Protein AF-0000000087412267 (afdb_homodimer)

InterPro domains:
  IPR019686 Protein of unknown function DUF2536 [PF10750] (1-68)

Organism: NCBI:txid267746

Radius of gyration: 17.38 Å; Cα contacts (8 Å, |Δi|>4): 253; chains: 2; bounding box: 37×57×40 Å

Sequence (138 aa):
MGFKLERIHDKVEFFEAHDLKTLEKKIDEQIENNKVLMLEVHSVTHHVAFQPDSGRPLYTAVVHFKAKPMGFKLERIHDKVEFFEAHDLKTLEKKIDEQIENNKVLMLEVHSVTHHVAFQPDSGRPLYTAVVHFKAKP

Foldseek 3Di:
DPPPPVPWDKDKDKDKDLDDVVRVVVVVVVQVVCVVVQKHWPDKDKDWDADPPPRGIMIMMMTIITHDD/DPPVVVCFDKDKDKDKDQDPVVRVVVVVVVQVVCVVVQKHWPDKDKDWDADPPPRGIMIMMMTIITHDD

Nearest PDB structures (foldseek):
  3onr-assembly1_B  TM=5.970E-01  e=3.424E-01  Mycobacterium tuberculosis
  3a27-assembly1_A  TM=6.367E-01  e=8.947E-01  Methanocaldococcus jannaschii
  6sgb-assembly1_FT  TM=6.727E-01  e=1.071E+00  Trypanosoma brucei brucei
  7pd3-assembly1_f  TM=5.437E-01  e=5.535E-01  Homo sapiens
  6g57-assembly1_B  TM=6.183E-01  e=3.559E+00  Homo sapiens

Solvent-accessible surface area (backbone atoms only — not comparable to full-atom values): 8012 Å² total; per-residue (Å²): 132,84,80,75,77,74,77,77,47,76,47,76,49,78,50,68,28,73,44,62,67,59,37,35,49,55,51,52,54,47,50,57,61,34,42,79,73,47,32,38,78,69,46,69,51,69,48,67,46,62,39,87,89,78,57,46,58,40,37,37,37,44,37,37,30,28,46,61,130,133,81,80,70,73,75,67,78,43,74,44,68,46,67,50,70,29,75,45,69,68,60,38,50,50,57,52,49,53,47,52,57,59,34,43,78,73,46,34,37,86,70,47,76,47,72,46,74,36,63,40,82,90,77,61,46,57,39,38,35,36,43,37,38,30,26,42,59,130

pLDDT: mean 89.09, std 16.62, range [26.59, 98.75]

Structure (mmCIF, N/CA/C/O backbone):
data_AF-0000000087412267-model_v1
#
loop_
_entity.id
_entity.type
_entity.pdbx_description
1 polymer 'DUF2536 domain-containing protein'
#
loop_
_atom_site.group_PDB
_atom_site.id
_atom_site.type_symbol
_atom_site.label_atom_id
_atom_site.label_alt_id
_atom_site.label_comp_id
_atom_site.label_asym_id
_atom_site.label_entity_id
_atom_site.label_seq_id
_atom_site.pdbx_PDB_ins_code
_atom_site.Cartn_x
_atom_site.Cartn_y
_atom_site.Cartn_z
_atom_site.occupancy
_atom_site.B_iso_or_equiv
_atom_site.auth_seq_id
_atom_site.auth_comp_id
_atom_site.auth_asym_id
_atom_site.auth_atom_id
_atom_site.pdbx_PDB_model_num
ATOM 1 N N . MET A 1 1 ? -24.859 33.625 5.184 1 35.88 1 MET A N 1
ATOM 2 C CA . MET A 1 1 ? -24.641 32.25 4.848 1 35.88 1 MET A CA 1
ATOM 3 C C . MET A 1 1 ? -23.188 31.984 4.449 1 35.88 1 MET A C 1
ATOM 5 O O . MET A 1 1 ? -22.641 32.719 3.609 1 35.88 1 MET A O 1
ATOM 9 N N . GLY A 1 2 ? -22.172 31.719 5.449 1 40.41 2 GLY A N 1
ATOM 10 C CA . GLY A 1 2 ? -20.75 31.516 5.246 1 40.41 2 GLY A CA 1
ATOM 11 C C . GLY A 1 2 ? -20.438 30.422 4.246 1 40.41 2 GLY A C 1
ATOM 12 O O . GLY A 1 2 ? -21 29.328 4.32 1 40.41 2 GLY A O 1
ATOM 13 N N . PHE A 1 3 ? -20.328 30.688 2.959 1 44.66 3 PHE A N 1
ATOM 14 C CA . PHE A 1 3 ? -19.906 29.797 1.888 1 44.66 3 PHE A CA 1
ATOM 15 C C . PHE A 1 3 ? -18.734 28.922 2.338 1 44.66 3 PHE A C 1
ATOM 17 O O . PHE A 1 3 ? -17.641 29.438 2.607 1 44.66 3 PHE A O 1
ATOM 24 N N . LYS A 1 4 ? -18.797 28.172 3.412 1 45.69 4 LYS A N 1
ATOM 25 C CA . LYS A 1 4 ? -17.719 27.281 3.818 1 45.69 4 LYS A CA 1
ATOM 26 C C . LYS A 1 4 ? -17.141 26.516 2.621 1 45.69 4 LYS A C 1
ATOM 28 O O . LYS A 1 4 ? -17.875 25.797 1.935 1 45.69 4 LYS A O 1
ATOM 33 N N . LEU A 1 5 ? -16.266 27 1.748 1 47.97 5 LEU A N 1
ATOM 34 C CA . LEU A 1 5 ? -15.352 26.438 0.753 1 47.97 5 LEU A CA 1
ATOM 35 C C . LEU A 1 5 ? -14.812 25.094 1.208 1 47.97 5 LEU A C 1
ATOM 37 O O . LEU A 1 5 ? -13.945 25.016 2.076 1 47.97 5 LEU A O 1
ATOM 41 N N . GLU A 1 6 ? -15.516 24.109 1.595 1 50.34 6 GLU A N 1
ATOM 42 C CA . GLU A 1 6 ? -14.938 22.859 2.062 1 50.34 6 GLU A CA 1
ATOM 43 C C . GLU A 1 6 ? -13.914 22.312 1.068 1 50.34 6 GLU A C 1
ATOM 45 O O . GLU A 1 6 ? -14.234 22.109 -0.105 1 50.34 6 GLU A O 1
ATOM 50 N N . ARG A 1 7 ? -12.672 22.625 0.962 1 56.03 7 ARG A N 1
ATOM 51 C CA . ARG A 1 7 ? -11.539 22.156 0.163 1 56.03 7 ARG A CA 1
ATOM 52 C C . ARG A 1 7 ? -11.469 20.641 0.153 1 56.03 7 ARG A C 1
ATOM 54 O O . ARG A 1 7 ? -10.766 20.031 0.965 1 56.03 7 ARG A O 1
ATOM 61 N N . ILE A 1 8 ? -12.656 19.891 0.152 1 59.44 8 ILE A N 1
ATOM 62 C CA . ILE A 1 8 ? -12.5 18.438 0.137 1 59.44 8 ILE A CA 1
ATOM 63 C C . ILE A 1 8 ? -11.781 18.016 -1.144 1 59.44 8 ILE A C 1
ATOM 65 O O . ILE A 1 8 ? -12.305 18.203 -2.244 1 59.44 8 ILE A O 1
ATOM 69 N N . HIS A 1 9 ? -10.398 17.859 -1.249 1 85.25 9 HIS A N 1
ATOM 70 C CA . HIS A 1 9 ? -9.664 17.375 -2.412 1 85.25 9 HIS A CA 1
ATOM 71 C C . HIS A 1 9 ? -9.344 15.898 -2.275 1 85.25 9 HIS A C 1
ATOM 73 O O . HIS A 1 9 ? -8.555 15.5 -1.411 1 85.25 9 HIS A O 1
ATOM 79 N N . ASP A 1 10 ? -10.352 15.219 -2.803 1 92.81 10 ASP A N 1
ATOM 80 C CA . ASP A 1 10 ? -10.07 13.797 -2.984 1 92.81 10 ASP A CA 1
ATOM 81 C C . ASP A 1 10 ? -9.383 13.539 -4.32 1 92.81 10 ASP A C 1
ATOM 83 O O . ASP A 1 10 ? -9.719 14.156 -5.332 1 92.81 10 ASP A O 1
ATOM 87 N N . LYS A 1 11 ? -8.422 12.758 -4.242 1 94.44 11 LYS A N 1
ATOM 88 C CA . LYS A 1 11 ? -7.75 12.258 -5.438 1 94.44 11 LYS A CA 1
ATOM 89 C C . LYS A 1 11 ? -7.582 10.742 -5.375 1 94.44 11 LYS A C 1
ATOM 91 O O . LYS A 1 11 ? -7.168 10.195 -4.348 1 94.44 11 LYS A O 1
ATOM 96 N N . VAL A 1 12 ? -8.023 10.031 -6.371 1 97.69 12 VAL A N 1
ATOM 97 C CA . VAL A 1 12 ? -7.844 8.586 -6.473 1 97.69 12 VAL A CA 1
ATOM 98 C C . VAL A 1 12 ? -6.902 8.266 -7.629 1 97.69 12 VAL A C 1
ATOM 100 O O . VAL A 1 12 ? -7.09 8.75 -8.742 1 97.69 12 VAL A O 1
ATOM 103 N N . GLU A 1 13 ? -5.941 7.43 -7.355 1 97.81 13 GLU A N 1
ATOM 104 C CA . GLU A 1 13 ? -4.957 7.078 -8.375 1 97.81 13 GLU A CA 1
ATOM 105 C C . GLU A 1 13 ? -4.719 5.57 -8.414 1 97.81 13 GLU A C 1
ATOM 107 O O . GLU A 1 13 ? -4.727 4.906 -7.375 1 97.81 13 GLU A O 1
ATOM 112 N N . PHE A 1 14 ? -4.508 5.137 -9.617 1 98.56 14 PHE A N 1
ATOM 113 C CA . PHE A 1 14 ? -4.293 3.715 -9.844 1 98.56 14 PHE A CA 1
ATOM 114 C C . PHE A 1 14 ? -2.867 3.453 -10.32 1 98.56 14 PHE A C 1
ATOM 116 O O . PHE A 1 14 ? -2.303 4.246 -11.078 1 98.56 14 PHE A O 1
ATOM 123 N N . PHE A 1 15 ? -2.352 2.225 -9.906 1 98.69 15 PHE A N 1
ATOM 124 C CA . PHE A 1 15 ? -0.978 1.835 -10.203 1 98.69 15 PHE A CA 1
ATOM 125 C C . PHE A 1 15 ? -0.908 0.369 -10.609 1 98.69 15 PHE A C 1
ATOM 127 O O . PHE A 1 15 ? -1.727 -0.443 -10.18 1 98.69 15 PHE A O 1
ATOM 134 N N . GLU A 1 16 ? 0.007 0.038 -11.445 1 98.25 16 GLU A N 1
ATOM 135 C CA . GLU A 1 16 ? 0.293 -1.344 -11.812 1 98.25 16 GLU A CA 1
ATOM 136 C C . GLU A 1 16 ? 1.789 -1.561 -12.023 1 98.25 16 GLU A C 1
ATOM 138 O O . GLU A 1 16 ? 2.51 -0.632 -12.391 1 98.25 16 GLU A O 1
ATOM 143 N N . ALA A 1 17 ? 2.197 -2.717 -11.719 1 98.25 17 ALA A N 1
ATOM 144 C CA . ALA A 1 17 ? 3.582 -3.131 -11.93 1 98.25 17 ALA A CA 1
ATOM 145 C C . ALA A 1 17 ? 3.699 -4.652 -11.969 1 98.25 17 ALA A C 1
ATOM 147 O O . ALA A 1 17 ? 2.789 -5.363 -11.531 1 98.25 17 ALA A O 1
ATOM 148 N N . HIS A 1 18 ? 4.816 -5.109 -12.422 1 96.62 18 HIS A N 1
ATOM 149 C CA . HIS A 1 18 ? 5.043 -6.547 -12.516 1 96.62 18 HIS A CA 1
ATOM 150 C C . HIS A 1 18 ? 5.855 -7.055 -11.328 1 96.62 18 HIS A C 1
ATOM 152 O O . HIS A 1 18 ? 6.238 -8.227 -11.289 1 96.62 18 HIS A O 1
ATOM 158 N N . ASP A 1 19 ? 6.188 -6.137 -10.43 1 96.62 19 ASP A N 1
ATOM 159 C CA . ASP A 1 19 ? 6.809 -6.5 -9.156 1 96.62 19 ASP A CA 1
ATOM 160 C C . ASP A 1 19 ? 6.488 -5.469 -8.078 1 96.62 19 ASP A C 1
ATOM 162 O O . ASP A 1 19 ? 6.203 -4.309 -8.383 1 96.62 19 ASP A O 1
ATOM 166 N N . LEU A 1 20 ? 6.633 -5.914 -6.902 1 97.38 20 LEU A N 1
ATOM 167 C CA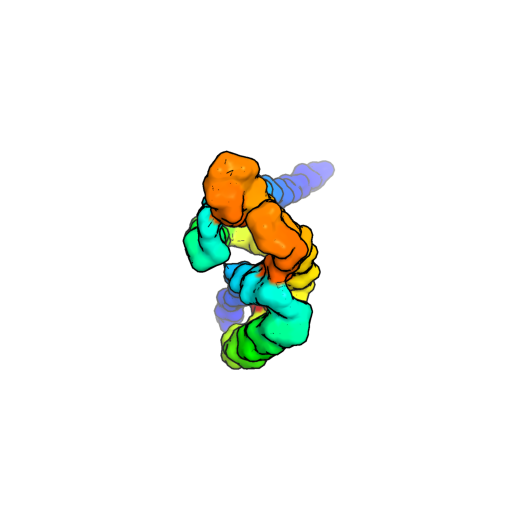 . LEU A 1 20 ? 6.191 -5.102 -5.773 1 97.38 20 LEU A CA 1
ATOM 168 C C . LEU A 1 20 ? 7.109 -3.896 -5.582 1 97.38 20 LEU A C 1
ATOM 170 O O . LEU A 1 20 ? 6.656 -2.818 -5.195 1 97.38 20 LEU A O 1
ATOM 174 N N . LYS A 1 21 ? 8.359 -4.109 -5.809 1 97.44 21 LYS A N 1
ATOM 175 C CA . LYS A 1 21 ? 9.305 -3.016 -5.625 1 97.44 21 LYS A CA 1
ATOM 176 C C . LYS A 1 21 ? 8.969 -1.838 -6.535 1 97.44 21 LYS A C 1
ATOM 178 O O . LYS A 1 21 ? 8.984 -0.686 -6.098 1 97.44 21 LYS A O 1
ATOM 183 N N . THR A 1 22 ? 8.727 -2.166 -7.809 1 98.5 22 THR A N 1
ATOM 184 C CA . THR A 1 22 ? 8.359 -1.128 -8.766 1 98.5 22 THR A CA 1
ATOM 185 C C . THR A 1 22 ? 7.043 -0.468 -8.367 1 98.5 22 THR A C 1
ATOM 187 O O . THR A 1 22 ? 6.906 0.755 -8.445 1 98.5 22 THR A O 1
ATOM 190 N N . LEU A 1 23 ? 6.051 -1.283 -7.961 1 98.56 23 LEU A N 1
ATOM 191 C CA . LEU A 1 23 ? 4.77 -0.759 -7.508 1 98.56 23 LEU A CA 1
ATOM 192 C C . LEU A 1 23 ? 4.957 0.222 -6.355 1 98.56 23 LEU A C 1
ATOM 194 O O . LEU A 1 23 ? 4.406 1.324 -6.379 1 98.56 23 LEU A O 1
ATOM 198 N N . GLU A 1 24 ? 5.762 -0.126 -5.387 1 98.44 24 GLU A N 1
ATOM 199 C CA . GLU A 1 24 ? 6.047 0.701 -4.219 1 98.44 24 GLU A CA 1
ATOM 200 C C . GLU A 1 24 ? 6.707 2.018 -4.621 1 98.44 24 GLU A C 1
ATOM 202 O O . GLU A 1 24 ? 6.34 3.08 -4.117 1 98.44 24 GLU A O 1
ATOM 207 N N . LYS A 1 25 ? 7.602 1.896 -5.504 1 98.19 25 LYS A N 1
ATOM 208 C CA . LYS A 1 25 ? 8.312 3.092 -5.953 1 98.19 25 LYS A CA 1
ATOM 209 C C . LYS A 1 25 ? 7.348 4.09 -6.594 1 98.19 25 LYS A C 1
ATOM 211 O O . LYS A 1 25 ? 7.418 5.289 -6.32 1 98.19 25 LYS A O 1
ATOM 216 N N . LYS A 1 26 ? 6.547 3.668 -7.465 1 98.44 26 LYS A N 1
ATOM 217 C CA . LYS A 1 26 ? 5.566 4.527 -8.125 1 98.44 26 LYS A CA 1
ATOM 218 C C . LYS A 1 26 ? 4.672 5.227 -7.109 1 98.44 26 LYS A C 1
ATOM 220 O O . LYS A 1 26 ? 4.395 6.418 -7.234 1 98.44 26 LYS A O 1
ATOM 225 N N . ILE A 1 27 ? 4.211 4.438 -6.18 1 98.5 27 ILE A N 1
ATOM 226 C CA . ILE A 1 27 ? 3.297 4.969 -5.176 1 98.5 27 ILE A CA 1
ATOM 227 C C . ILE A 1 27 ? 4.031 5.977 -4.293 1 98.5 27 ILE A C 1
ATOM 229 O O . ILE A 1 27 ? 3.504 7.055 -3.998 1 98.5 27 ILE A O 1
ATOM 233 N N . ASP A 1 28 ? 5.246 5.66 -3.92 1 96.88 28 ASP A N 1
ATOM 234 C CA . ASP A 1 28 ? 6.055 6.57 -3.115 1 96.88 28 ASP A CA 1
ATOM 235 C C . ASP A 1 28 ? 6.254 7.906 -3.83 1 96.88 28 ASP A C 1
ATOM 237 O O . ASP A 1 28 ? 6.156 8.969 -3.211 1 96.88 28 ASP A O 1
ATOM 241 N N . GLU A 1 29 ? 6.594 7.844 -5.082 1 97.19 29 GLU A N 1
ATOM 242 C CA . GLU A 1 29 ? 6.789 9.055 -5.875 1 97.19 29 GLU A CA 1
ATOM 243 C C . GLU A 1 29 ? 5.527 9.914 -5.887 1 97.19 29 GLU A C 1
ATOM 245 O O . GLU A 1 29 ? 5.605 11.141 -5.762 1 97.19 29 GLU A O 1
ATOM 250 N N . GLN A 1 30 ? 4.379 9.297 -5.992 1 97.38 30 GLN A N 1
ATOM 251 C CA . GLN A 1 30 ? 3.129 10.047 -6.059 1 97.38 30 GLN A CA 1
ATOM 252 C C . GLN A 1 30 ? 2.756 10.617 -4.695 1 97.38 30 GLN A C 1
ATOM 254 O O . GLN A 1 30 ? 2.129 11.672 -4.609 1 97.38 30 GLN A O 1
ATOM 259 N N . ILE A 1 31 ? 3.068 9.883 -3.637 1 96.19 31 ILE A N 1
ATOM 260 C CA . ILE A 1 31 ? 2.865 10.406 -2.289 1 96.19 31 ILE A CA 1
ATOM 261 C C . ILE A 1 31 ? 3.629 11.719 -2.125 1 96.19 31 ILE A C 1
ATOM 263 O O . ILE A 1 31 ? 3.084 12.703 -1.622 1 96.19 31 ILE A O 1
ATOM 267 N N . GLU A 1 32 ? 4.836 11.711 -2.588 1 93.75 32 GLU A N 1
ATOM 268 C CA . GLU A 1 32 ? 5.656 12.914 -2.496 1 93.75 32 GLU A CA 1
ATOM 269 C C . GLU A 1 32 ? 5.07 14.047 -3.334 1 93.75 32 GLU A C 1
ATOM 271 O O . GLU A 1 32 ? 5.012 15.188 -2.881 1 93.75 32 GLU A O 1
ATOM 276 N N . ASN A 1 33 ? 4.68 13.742 -4.504 1 94.12 33 ASN A N 1
ATOM 277 C CA . ASN A 1 33 ? 4.078 14.734 -5.387 1 94.12 33 ASN A CA 1
ATOM 278 C C . ASN A 1 33 ? 2.826 15.344 -4.766 1 94.12 33 ASN A C 1
ATOM 280 O O . ASN A 1 33 ? 2.598 16.547 -4.879 1 94.12 33 ASN A O 1
ATOM 284 N N . ASN A 1 34 ? 2.014 14.523 -4.16 1 93.06 34 ASN A N 1
ATOM 285 C CA . ASN A 1 34 ? 0.722 14.961 -3.639 1 93.06 34 ASN A CA 1
ATOM 286 C C . ASN A 1 34 ? 0.875 15.688 -2.309 1 93.06 34 ASN A C 1
ATOM 288 O O . ASN A 1 34 ? -0.033 16.406 -1.881 1 93.06 34 ASN A O 1
ATOM 292 N N . LYS A 1 35 ? 1.984 15.453 -1.676 1 88.69 35 LYS A N 1
ATOM 293 C CA . LYS A 1 35 ? 2.271 16.219 -0.468 1 88.69 35 LYS A CA 1
ATOM 294 C C . LYS A 1 35 ? 2.316 17.719 -0.766 1 88.69 35 LYS A C 1
ATOM 296 O O . LYS A 1 35 ? 1.864 18.531 0.042 1 88.69 35 LYS A O 1
ATOM 301 N N . VAL A 1 36 ? 2.84 18.047 -1.916 1 86.12 36 VAL A N 1
ATOM 302 C CA . VAL A 1 36 ? 2.941 19.438 -2.346 1 86.12 36 VAL A CA 1
ATOM 303 C C . VAL A 1 36 ? 1.545 20.031 -2.471 1 86.12 36 VAL A C 1
ATOM 305 O O . VAL A 1 36 ? 1.359 21.234 -2.252 1 86.12 36 VAL A O 1
ATOM 308 N N . LEU A 1 37 ? 0.55 19.219 -2.672 1 86.69 37 LEU A N 1
ATOM 309 C CA . LEU A 1 37 ? -0.844 19.641 -2.795 1 86.69 37 LEU A CA 1
ATOM 310 C C . LEU A 1 37 ? -1.556 19.547 -1.449 1 86.69 37 LEU A C 1
ATOM 312 O O . LEU A 1 37 ? -2.775 19.719 -1.376 1 86.69 37 LEU A O 1
ATOM 316 N N . MET A 1 38 ? -0.83 19.125 -0.453 1 88.31 38 MET A N 1
ATOM 317 C CA . MET A 1 38 ? -1.355 19 0.902 1 88.31 38 MET A CA 1
ATOM 318 C C . MET A 1 38 ? -2.34 17.828 0.987 1 88.31 38 MET A C 1
ATOM 320 O O . MET A 1 38 ? -3.342 17.906 1.7 1 88.31 38 MET A O 1
ATOM 324 N N . LEU A 1 39 ? -2.057 16.875 0.205 1 92.06 39 LEU A N 1
ATOM 325 C CA . LEU A 1 39 ? -2.832 15.633 0.282 1 92.06 39 LEU A CA 1
ATOM 326 C C . LEU A 1 39 ? -2.053 14.547 1.02 1 92.06 39 LEU A C 1
ATOM 328 O O . LEU A 1 39 ? -0.825 14.492 0.929 1 92.06 39 LEU A O 1
ATOM 332 N N . GLU A 1 40 ? -2.748 13.727 1.728 1 93.69 40 GLU A N 1
ATOM 333 C CA . GLU A 1 40 ? -2.186 12.57 2.416 1 93.69 40 GLU A CA 1
ATOM 334 C C . GLU A 1 40 ? -2.879 11.281 1.983 1 93.69 40 GLU A C 1
ATOM 336 O O . GLU A 1 40 ? -3.959 11.32 1.39 1 93.69 40 GLU A O 1
ATOM 341 N N . VAL A 1 41 ? -2.256 10.18 2.258 1 96.19 41 VAL A N 1
ATOM 342 C CA . VAL A 1 41 ? -2.877 8.898 1.957 1 96.19 41 VAL A CA 1
ATOM 343 C C . VAL A 1 41 ? -4.012 8.633 2.941 1 96.19 41 VAL A C 1
ATOM 345 O O . VAL A 1 41 ? -3.795 8.594 4.156 1 96.19 41 VAL A O 1
ATOM 348 N N . HIS A 1 42 ? -5.102 8.492 2.412 1 95.5 42 HIS A N 1
ATOM 349 C CA . HIS A 1 42 ? -6.262 8.133 3.219 1 95.5 42 HIS A CA 1
ATOM 350 C C . HIS A 1 42 ? -6.422 6.621 3.312 1 95.5 42 HIS A C 1
ATOM 352 O O . HIS A 1 42 ? -6.648 6.078 4.398 1 95.5 42 HIS A O 1
ATOM 358 N N . SER A 1 43 ? -6.258 5.957 2.178 1 97.19 43 SER A N 1
ATOM 359 C CA . SER A 1 43 ? -6.336 4.5 2.135 1 97.19 43 SER A CA 1
ATOM 360 C C . SER A 1 43 ? -5.617 3.943 0.909 1 97.19 43 SER A C 1
ATOM 362 O O . SER A 1 43 ? -5.426 4.652 -0.079 1 97.19 43 SER A O 1
ATOM 364 N N . VAL A 1 44 ? -5.258 2.676 1.068 1 98.19 44 VAL A N 1
ATOM 365 C CA . VAL A 1 44 ? -4.59 1.973 -0.024 1 98.19 44 VAL A CA 1
ATOM 366 C C . VAL A 1 44 ? -5.023 0.509 -0.038 1 98.19 44 VAL A C 1
ATOM 368 O O . VAL A 1 44 ? -5.152 -0.117 1.018 1 98.19 44 VAL A O 1
ATOM 371 N N . THR A 1 45 ? -5.312 0.002 -1.23 1 97.62 45 THR A N 1
ATOM 372 C CA . THR A 1 45 ? -5.555 -1.416 -1.471 1 97.62 45 THR A CA 1
ATOM 373 C C . THR A 1 45 ? -4.785 -1.896 -2.697 1 97.62 45 THR A C 1
ATOM 375 O O . THR A 1 45 ? -4.336 -1.086 -3.51 1 97.62 45 THR A O 1
ATOM 378 N N . HIS A 1 46 ? -4.625 -3.266 -2.766 1 98.19 46 HIS A N 1
ATOM 379 C CA . HIS A 1 46 ? -3.891 -3.818 -3.898 1 98.19 46 HIS A CA 1
ATOM 380 C C . HIS A 1 46 ? -4.426 -5.195 -4.281 1 98.19 46 HIS A C 1
ATOM 382 O O . HIS A 1 46 ? -5.227 -5.781 -3.549 1 98.19 46 HIS A O 1
ATOM 388 N N . HIS A 1 47 ? -4.105 -5.617 -5.453 1 96.44 47 HIS A N 1
ATOM 389 C CA . HIS A 1 47 ? -4.441 -6.945 -5.953 1 96.44 47 HIS A CA 1
ATOM 390 C C . HIS A 1 47 ? -3.301 -7.523 -6.789 1 96.44 47 HIS A C 1
ATOM 392 O O . HIS A 1 47 ? -2.512 -6.777 -7.371 1 96.44 47 HIS A O 1
ATOM 398 N N . VAL A 1 48 ? -3.213 -8.844 -6.762 1 96.38 48 VAL A N 1
ATOM 399 C CA . VAL A 1 48 ? -2.295 -9.531 -7.664 1 96.38 48 VAL A CA 1
ATOM 400 C C . VAL A 1 48 ? -3.062 -10.539 -8.508 1 96.38 48 VAL A C 1
ATOM 402 O O . VAL A 1 48 ? -3.975 -11.211 -8.016 1 96.38 48 VAL A O 1
ATOM 405 N N . ALA A 1 49 ? -2.77 -10.609 -9.789 1 94.62 49 ALA A N 1
ATOM 406 C CA . ALA A 1 49 ? -3.299 -11.617 -10.695 1 94.62 49 ALA A CA 1
ATOM 407 C C . ALA A 1 49 ? -2.207 -12.148 -11.617 1 94.62 49 ALA A C 1
ATOM 409 O O . ALA A 1 49 ? -1.227 -11.461 -11.898 1 94.62 49 ALA A O 1
ATOM 410 N N . PHE A 1 50 ? -2.48 -13.297 -12.086 1 94.69 50 PHE A N 1
ATOM 411 C CA . PHE A 1 50 ? -1.507 -13.898 -12.992 1 94.69 50 PHE A CA 1
ATOM 412 C C . PHE A 1 50 ? -1.992 -13.828 -14.43 1 94.69 50 PHE A C 1
ATOM 414 O O . PHE A 1 50 ? -3.152 -14.125 -14.719 1 94.69 50 PHE A O 1
ATOM 421 N N . GLN A 1 51 ? -1.05 -13.391 -15.266 1 91 51 GLN A N 1
ATOM 422 C CA . GLN A 1 51 ? -1.379 -13.32 -16.688 1 91 51 GLN A CA 1
ATOM 423 C C . GLN A 1 51 ? -1.554 -14.719 -17.281 1 91 51 GLN A C 1
ATOM 425 O O . GLN A 1 51 ? -0.684 -15.578 -17.125 1 91 51 GLN A O 1
ATOM 430 N N . PRO A 1 52 ? -2.598 -14.891 -17.984 1 87.81 52 PRO A N 1
ATOM 431 C CA . PRO A 1 52 ? -2.922 -16.219 -18.484 1 87.81 52 PRO A CA 1
ATOM 432 C C . PRO A 1 52 ? -1.872 -16.766 -19.453 1 87.81 52 PRO A C 1
ATOM 434 O O . PRO A 1 52 ? -1.562 -17.953 -19.438 1 87.81 52 PRO A O 1
ATOM 437 N N . ASP A 1 53 ? -1.336 -15.961 -20.266 1 87.56 53 ASP A N 1
ATOM 438 C CA . ASP A 1 53 ? -0.421 -16.391 -21.328 1 87.56 53 ASP A CA 1
ATOM 439 C C . ASP A 1 53 ? 0.988 -16.609 -20.766 1 87.56 53 ASP A C 1
ATOM 441 O O . ASP A 1 53 ? 1.647 -17.594 -21.109 1 87.56 53 ASP A O 1
ATOM 445 N N . SER A 1 54 ? 1.438 -15.789 -19.859 1 87.75 54 SER A N 1
ATOM 446 C CA . SER A 1 54 ? 2.82 -15.812 -19.391 1 87.75 54 SER A CA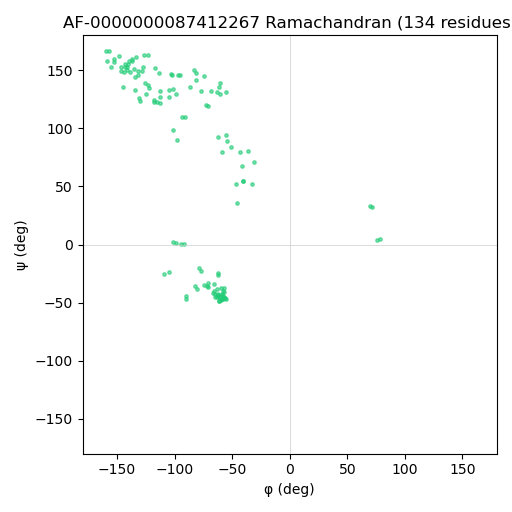 1
ATOM 447 C C . SER A 1 54 ? 2.93 -16.438 -18 1 87.75 54 SER A C 1
ATOM 449 O O . SER A 1 54 ? 4.004 -16.891 -17.609 1 87.75 54 SER A O 1
ATOM 451 N N . GLY A 1 55 ? 1.809 -16.391 -17.281 1 89.56 55 GLY A N 1
ATOM 452 C CA . GLY A 1 55 ? 1.828 -16.875 -15.914 1 89.56 55 GLY A CA 1
ATOM 453 C C . GLY A 1 55 ? 2.506 -15.914 -14.953 1 89.56 55 GLY A C 1
ATOM 454 O O . GLY A 1 55 ? 2.754 -16.25 -13.797 1 89.56 55 GLY A O 1
ATOM 455 N N . ARG A 1 56 ? 2.898 -14.789 -15.461 1 91.12 56 ARG A N 1
ATOM 456 C CA . ARG A 1 56 ? 3.586 -13.805 -14.625 1 91.12 56 ARG A CA 1
ATOM 457 C C . ARG A 1 56 ? 2.592 -12.984 -13.812 1 91.12 56 ARG A C 1
ATOM 459 O O . ARG A 1 56 ? 1.489 -12.695 -14.281 1 91.12 56 ARG A O 1
ATOM 466 N N . 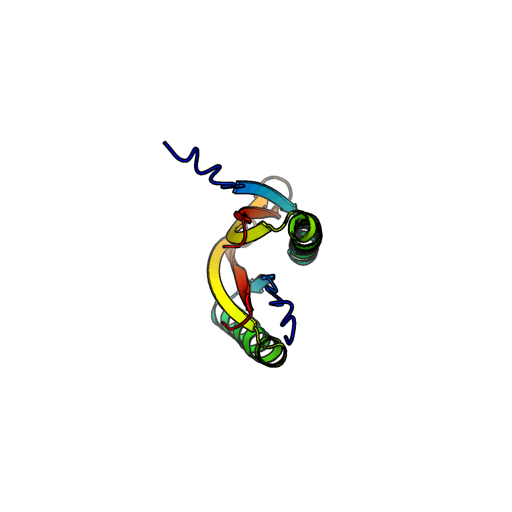PRO A 1 57 ? 3.012 -12.594 -12.648 1 93.88 57 PRO A N 1
ATOM 467 C CA . PRO A 1 57 ? 2.1 -11.781 -11.844 1 93.88 57 PRO A CA 1
ATOM 468 C C . PRO A 1 57 ? 1.985 -10.344 -12.352 1 93.88 57 PRO A C 1
ATOM 470 O O . PRO A 1 57 ? 2.947 -9.805 -12.898 1 93.88 57 PRO A O 1
ATOM 473 N N . LEU A 1 58 ? 0.819 -9.812 -12.227 1 96.69 58 LEU A N 1
ATOM 474 C CA . LEU A 1 58 ? 0.517 -8.391 -12.344 1 96.69 58 LEU A CA 1
ATOM 475 C C . LEU A 1 58 ? -0.036 -7.844 -11.031 1 96.69 58 LEU A C 1
ATOM 477 O O . LEU A 1 58 ? -1.025 -8.359 -10.508 1 96.69 58 LEU A O 1
ATOM 481 N N . TYR A 1 59 ? 0.651 -6.828 -10.508 1 97.75 59 TYR A N 1
ATOM 482 C CA . TYR A 1 59 ? 0.22 -6.168 -9.281 1 97.75 59 TYR A CA 1
ATOM 483 C C . TYR A 1 59 ? -0.484 -4.852 -9.586 1 97.75 59 TYR A C 1
ATOM 485 O O . TYR A 1 59 ? 0.001 -4.055 -10.391 1 97.75 59 TYR A O 1
ATOM 493 N N . THR A 1 60 ? -1.644 -4.594 -8.953 1 98.44 60 THR A N 1
ATOM 494 C CA . THR A 1 60 ? -2.367 -3.332 -9.07 1 98.44 60 THR A CA 1
ATOM 495 C C . THR A 1 60 ? -2.691 -2.766 -7.691 1 98.44 60 THR A C 1
ATOM 497 O O . THR A 1 60 ? -2.773 -3.51 -6.711 1 98.44 60 THR A O 1
ATOM 500 N N . ALA A 1 61 ? -2.738 -1.482 -7.629 1 98.62 61 ALA A N 1
ATOM 501 C CA . ALA A 1 61 ? -3.117 -0.809 -6.387 1 98.62 61 ALA A CA 1
ATOM 502 C C . ALA A 1 61 ? -3.953 0.436 -6.672 1 98.62 61 ALA A C 1
ATOM 504 O O . ALA A 1 61 ? -3.861 1.017 -7.758 1 98.62 61 ALA A O 1
ATOM 505 N N . VAL A 1 62 ? -4.805 0.807 -5.703 1 98.69 62 VAL A N 1
ATOM 506 C CA . VAL A 1 62 ? -5.543 2.064 -5.707 1 98.69 62 VAL A CA 1
ATOM 507 C C . VAL A 1 62 ? -5.266 2.832 -4.418 1 98.69 62 VAL A C 1
ATOM 509 O O . VAL A 1 62 ? -5.273 2.252 -3.328 1 98.69 62 VAL A O 1
ATOM 512 N N . VAL A 1 63 ? -4.918 4.074 -4.598 1 98.25 63 VAL A N 1
ATOM 513 C CA . VAL A 1 63 ? -4.66 4.938 -3.451 1 98.25 63 VAL A CA 1
ATOM 514 C C . VAL A 1 63 ? -5.691 6.066 -3.412 1 98.25 63 VAL A C 1
ATOM 516 O O . VAL A 1 63 ? -5.891 6.77 -4.406 1 98.25 63 VAL A O 1
ATOM 519 N N . HIS A 1 64 ? -6.402 6.191 -2.348 1 98 64 HIS A N 1
ATOM 520 C CA . HIS A 1 64 ? -7.258 7.332 -2.031 1 98 64 HIS A CA 1
ATOM 521 C C . HIS A 1 64 ? -6.496 8.391 -1.238 1 98 64 HIS A C 1
ATOM 523 O O . HIS A 1 64 ? -6.113 8.156 -0.089 1 98 64 HIS A O 1
ATOM 529 N N . PHE A 1 65 ? -6.215 9.555 -1.887 1 96.38 65 PHE A N 1
ATOM 530 C CA . PHE A 1 65 ? -5.617 10.711 -1.228 1 96.38 65 PHE A CA 1
ATOM 531 C C . PHE A 1 65 ? -6.695 11.695 -0.777 1 96.38 65 PHE A C 1
ATOM 533 O O . PHE A 1 65 ? -7.68 11.914 -1.484 1 96.38 65 PHE A O 1
ATOM 540 N N . LYS A 1 66 ? -6.387 12.266 0.293 1 93.69 66 LYS A N 1
ATOM 541 C CA . LYS A 1 66 ? -7.328 13.242 0.827 1 93.69 66 LYS A CA 1
ATOM 542 C C . LYS A 1 66 ? -6.598 14.422 1.464 1 93.69 66 LYS A C 1
ATOM 544 O O . LYS A 1 66 ? -5.473 14.273 1.944 1 93.69 66 LYS A O 1
ATOM 549 N N . ALA A 1 67 ? -7.352 15.492 1.462 1 90.19 67 ALA A N 1
ATOM 550 C CA . ALA A 1 67 ? -6.77 16.688 2.074 1 90.19 67 ALA A CA 1
ATOM 551 C C . ALA A 1 67 ? -6.461 16.453 3.551 1 90.19 67 ALA A C 1
ATOM 553 O O . ALA A 1 67 ? -7.242 15.812 4.262 1 90.19 67 ALA A O 1
ATOM 554 N N . LYS A 1 68 ? -5.289 16.906 3.877 1 80.69 68 LYS A N 1
ATOM 555 C CA . LYS A 1 68 ? -4.918 16.875 5.289 1 80.69 68 LYS A CA 1
ATOM 556 C C . LYS A 1 68 ? -5.941 17.609 6.148 1 80.69 68 LYS A C 1
ATOM 558 O O . LYS A 1 68 ? -6.41 18.688 5.777 1 80.69 68 LYS A O 1
ATOM 563 N N . PRO A 1 69 ? -6.379 17 7.211 1 73.56 69 PRO A N 1
ATOM 564 C CA . PRO A 1 69 ? -7.348 17.703 8.055 1 73.56 69 PRO A CA 1
ATOM 565 C C . PRO A 1 69 ? -6.777 18.984 8.672 1 73.56 69 PRO A C 1
ATOM 567 O O . PRO A 1 69 ? -5.57 19.078 8.891 1 73.56 69 PRO A O 1
ATOM 570 N N . MET B 1 1 ? 7.07 29.938 19.125 1 26.59 1 MET B N 1
ATOM 571 C CA . MET B 1 1 ? 5.992 29.234 18.453 1 26.59 1 MET B CA 1
ATOM 572 C C . MET B 1 1 ? 6.547 28.094 17.594 1 26.59 1 MET B C 1
ATOM 574 O O . MET B 1 1 ? 7.422 28.312 16.766 1 26.59 1 MET B O 1
ATOM 578 N N . GLY B 1 2 ? 6.996 26.891 18.203 1 35.47 2 GLY B N 1
ATOM 579 C CA . GLY B 1 2 ? 7.73 25.812 17.594 1 35.47 2 GLY B CA 1
ATOM 580 C C . GLY B 1 2 ? 7 25.188 16.422 1 35.47 2 GLY B C 1
ATOM 581 O O . GLY B 1 2 ? 5.855 24.734 16.547 1 35.47 2 GLY B O 1
ATOM 582 N N . PHE B 1 3 ? 7.027 25.797 15.219 1 38.88 3 PHE B N 1
ATOM 583 C CA . PHE B 1 3 ? 6.367 25.344 14 1 38.88 3 PHE B CA 1
ATOM 584 C C . PHE B 1 3 ? 6.496 23.828 13.844 1 38.88 3 PHE B C 1
ATOM 586 O O . PHE B 1 3 ? 7.605 23.312 13.695 1 38.88 3 PHE B O 1
ATOM 593 N N . LYS B 1 4 ? 6.094 23.031 14.812 1 43.28 4 LYS B N 1
ATOM 594 C CA . LYS B 1 4 ? 6.113 21.578 14.68 1 43.28 4 LYS B CA 1
ATOM 595 C C . LYS B 1 4 ? 5.629 21.141 13.305 1 43.28 4 LYS B C 1
ATOM 597 O O . LYS B 1 4 ? 4.465 21.359 12.953 1 43.28 4 LYS B O 1
ATOM 602 N N . LEU B 1 5 ? 6.309 21.391 12.203 1 45.66 5 LEU B N 1
ATOM 603 C CA . LEU B 1 5 ? 6.055 20.812 10.883 1 45.66 5 LEU B CA 1
ATOM 604 C C . LEU B 1 5 ? 5.492 19.406 11 1 45.66 5 LEU B C 1
ATOM 606 O O . LEU B 1 5 ? 6.164 18.5 11.508 1 45.66 5 LEU B O 1
ATOM 610 N N . GLU B 1 6 ? 4.352 19.281 11.414 1 50.25 6 GLU B N 1
ATOM 611 C CA . GLU B 1 6 ? 3.635 18.016 11.555 1 50.25 6 GLU B CA 1
ATOM 612 C C . GLU B 1 6 ? 3.979 17.062 10.43 1 50.25 6 GLU B C 1
ATOM 614 O O . GLU B 1 6 ? 3.818 17.391 9.25 1 50.25 6 GLU B O 1
ATOM 619 N N . ARG B 1 7 ? 5.117 16.312 10.43 1 52.56 7 ARG B N 1
ATOM 620 C CA . ARG B 1 7 ? 5.648 15.266 9.562 1 52.56 7 ARG B CA 1
ATOM 621 C C . ARG B 1 7 ? 4.574 14.227 9.242 1 52.56 7 ARG B C 1
ATOM 623 O O . ARG B 1 7 ? 4.27 13.367 10.062 1 52.56 7 ARG B O 1
ATOM 630 N N . ILE B 1 8 ? 3.367 14.727 8.75 1 57.88 8 ILE B N 1
ATOM 631 C CA . ILE B 1 8 ? 2.516 13.625 8.32 1 57.88 8 ILE B CA 1
ATOM 632 C C . ILE B 1 8 ? 3.262 12.758 7.309 1 57.88 8 ILE B C 1
ATOM 634 O O . ILE B 1 8 ? 3.572 13.211 6.207 1 57.88 8 ILE B O 1
ATOM 638 N N . HIS B 1 9 ? 3.91 11.703 7.789 1 83.44 9 HIS B N 1
ATOM 639 C CA . HIS B 1 9 ? 4.656 10.836 6.883 1 83.44 9 HIS B CA 1
ATOM 640 C C . HIS B 1 9 ? 3.881 9.562 6.57 1 83.44 9 HIS B C 1
ATOM 642 O O . HIS B 1 9 ? 3.533 8.805 7.48 1 83.44 9 HIS B O 1
ATOM 648 N N . ASP B 1 10 ? 3.244 9.664 5.391 1 93.81 10 ASP B N 1
ATOM 649 C CA . ASP B 1 10 ? 2.691 8.406 4.887 1 93.81 10 ASP B CA 1
ATOM 650 C C . ASP B 1 10 ? 3.783 7.527 4.281 1 93.81 10 ASP B C 1
ATOM 652 O O . ASP B 1 10 ? 4.652 8.016 3.557 1 93.81 10 ASP B O 1
ATOM 656 N N . LYS B 1 11 ? 3.764 6.289 4.68 1 95.19 11 LYS B N 1
ATOM 657 C CA . LYS B 1 11 ? 4.605 5.27 4.066 1 95.19 11 LYS B CA 1
ATOM 658 C C . LYS B 1 11 ? 3.789 4.035 3.691 1 95.19 11 LYS B C 1
ATOM 660 O O . LYS B 1 11 ? 3.064 3.486 4.527 1 95.19 11 LYS B O 1
ATOM 665 N N . VAL B 1 12 ? 3.863 3.721 2.451 1 98.12 12 VAL B N 1
ATOM 666 C CA . VAL B 1 12 ? 3.166 2.539 1.951 1 98.12 12 VAL B CA 1
ATOM 667 C C . VAL B 1 12 ? 4.18 1.484 1.518 1 98.12 12 VAL B C 1
ATOM 669 O O . VAL B 1 12 ? 5.078 1.767 0.719 1 98.12 12 VAL B O 1
ATOM 672 N N . GLU B 1 13 ? 4.016 0.299 2.037 1 98 13 GLU B N 1
ATOM 673 C CA . GLU B 1 13 ? 4.949 -0.786 1.748 1 98 13 GLU B CA 1
ATOM 674 C C . GLU B 1 13 ? 4.207 -2.062 1.364 1 98 13 GLU B C 1
ATOM 676 O O . GLU B 1 13 ? 3.141 -2.355 1.91 1 98 13 GLU B O 1
ATOM 681 N N . PHE B 1 14 ? 4.812 -2.781 0.484 1 98.69 14 PHE B N 1
ATOM 682 C CA . PHE B 1 14 ? 4.219 -4.012 -0.024 1 98.69 14 PHE B CA 1
ATOM 683 C C . PHE B 1 14 ? 5.074 -5.219 0.337 1 98.69 14 PHE B C 1
ATOM 685 O O . PHE B 1 14 ? 6.301 -5.121 0.389 1 98.69 14 PHE B O 1
ATOM 692 N N . PHE B 1 15 ? 4.438 -6.355 0.456 1 98.56 15 PHE B N 1
ATOM 693 C CA . PHE B 1 15 ? 5.066 -7.609 0.854 1 98.56 15 PHE B CA 1
ATOM 694 C C . PHE B 1 15 ? 4.496 -8.781 0.064 1 98.56 15 PHE B C 1
ATOM 696 O O . PHE B 1 15 ? 3.338 -8.742 -0.361 1 98.56 15 PHE B O 1
ATOM 703 N N . GLU B 1 16 ? 5.312 -9.789 -0.07 1 98 16 GLU B N 1
ATOM 704 C CA . GLU B 1 16 ? 4.84 -11.055 -0.636 1 98 16 GLU B CA 1
ATOM 705 C C . GLU B 1 16 ? 5.559 -12.242 -0.007 1 98 16 GLU B C 1
ATOM 707 O O . GLU B 1 16 ? 6.699 -12.117 0.444 1 98 16 GLU B O 1
ATOM 712 N N . ALA B 1 17 ? 4.871 -13.297 0.054 1 98 17 ALA B N 1
ATOM 713 C CA . ALA B 1 17 ? 5.398 -14.562 0.56 1 98 17 ALA B CA 1
ATOM 714 C C . ALA B 1 17 ? 4.598 -15.75 0.026 1 98 17 ALA B C 1
ATOM 716 O O . ALA B 1 17 ? 3.492 -15.57 -0.488 1 98 17 ALA B O 1
ATOM 717 N N . HIS B 1 18 ? 5.176 -16.938 0.206 1 97.06 18 HIS B N 1
ATOM 718 C CA . HIS B 1 18 ? 4.5 -18.141 -0.257 1 97.06 18 HIS B CA 1
ATOM 719 C C . HIS B 1 18 ? 3.816 -18.875 0.897 1 97.06 18 HIS B C 1
ATOM 721 O O . HIS B 1 18 ? 3.311 -19.984 0.725 1 97.06 18 HIS B O 1
ATOM 727 N N . ASP B 1 19 ? 3.908 -18.266 2.105 1 97.69 19 ASP B N 1
ATOM 728 C CA . ASP B 1 19 ? 3.146 -18.75 3.256 1 97.69 19 ASP B CA 1
ATOM 729 C C . ASP B 1 19 ? 2.869 -17.609 4.242 1 97.69 19 ASP B C 1
ATOM 731 O O . ASP B 1 19 ? 3.609 -16.625 4.285 1 97.69 19 ASP B O 1
ATOM 735 N N . LEU B 1 20 ? 1.849 -17.781 5.039 1 97.56 20 LEU B N 1
ATOM 736 C CA . LEU B 1 20 ? 1.348 -16.703 5.898 1 97.56 20 LEU B CA 1
ATOM 737 C C . LEU B 1 20 ? 2.324 -16.422 7.031 1 97.56 20 LEU B C 1
ATOM 739 O O . LEU B 1 20 ? 2.475 -15.273 7.449 1 97.56 20 LEU B O 1
ATOM 743 N N . LYS B 1 21 ? 2.99 -17.453 7.5 1 98.44 21 LYS B N 1
ATOM 744 C CA . LYS B 1 21 ? 3.949 -17.25 8.586 1 98.44 21 LYS B CA 1
ATOM 745 C C . LYS B 1 21 ? 5.09 -16.344 8.148 1 98.44 21 LYS B C 1
ATOM 747 O O . LYS B 1 21 ? 5.48 -15.43 8.883 1 98.44 21 LYS B O 1
ATOM 752 N N . THR B 1 22 ? 5.582 -16.609 6.992 1 98.69 22 THR B N 1
ATOM 753 C CA . THR B 1 22 ? 6.652 -15.781 6.449 1 98.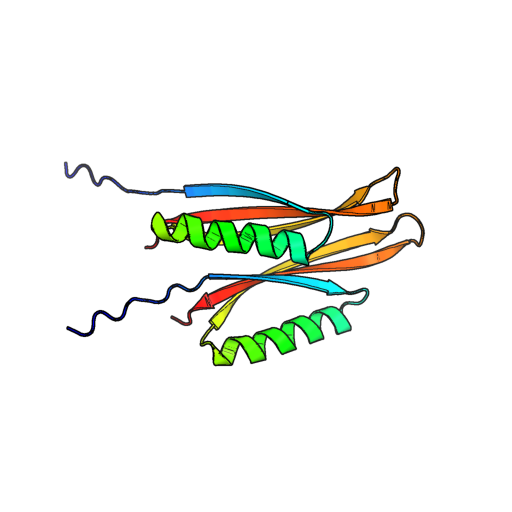69 22 THR B CA 1
ATOM 754 C C . THR B 1 22 ? 6.164 -14.359 6.195 1 98.69 22 THR B C 1
ATOM 756 O O . THR B 1 22 ? 6.879 -13.391 6.473 1 98.69 22 THR B O 1
ATOM 759 N N . LEU B 1 23 ? 4.945 -14.211 5.641 1 98.62 23 LEU B N 1
ATOM 760 C CA . LEU B 1 23 ? 4.375 -12.883 5.41 1 98.62 23 LEU B CA 1
ATOM 761 C C . LEU B 1 23 ? 4.301 -12.094 6.711 1 98.62 23 LEU B C 1
ATOM 763 O O . LEU B 1 23 ? 4.715 -10.938 6.762 1 98.62 23 LEU B O 1
ATOM 767 N N . GLU B 1 24 ? 3.824 -12.727 7.742 1 98.56 24 GLU B N 1
ATOM 768 C CA . GLU B 1 24 ? 3.703 -12.109 9.062 1 98.56 24 GLU B CA 1
ATOM 769 C C . GLU B 1 24 ? 5.062 -11.672 9.594 1 98.56 24 GLU B C 1
ATOM 771 O O . GLU B 1 24 ? 5.203 -10.562 10.109 1 98.56 24 GLU B O 1
ATOM 776 N N . LYS B 1 25 ? 5.957 -12.531 9.445 1 98.69 25 LYS B N 1
ATOM 777 C CA . LYS B 1 25 ? 7.301 -12.234 9.93 1 98.69 25 LYS B CA 1
ATOM 778 C C . LYS B 1 25 ? 7.883 -11 9.234 1 98.69 25 LYS B C 1
ATOM 780 O O . LYS B 1 25 ? 8.469 -10.133 9.891 1 98.69 25 LYS B O 1
ATOM 785 N N . LYS B 1 26 ? 7.809 -10.883 7.938 1 98.56 26 LYS B N 1
ATOM 786 C CA . LYS B 1 26 ? 8.305 -9.75 7.168 1 98.56 26 LYS B CA 1
ATOM 787 C C . LYS B 1 26 ? 7.656 -8.445 7.633 1 98.56 26 LYS B C 1
ATOM 789 O O . LYS B 1 26 ? 8.336 -7.43 7.789 1 98.56 26 LYS B O 1
ATOM 794 N N . ILE B 1 27 ? 6.367 -8.492 7.781 1 98.62 27 ILE B N 1
ATOM 795 C CA . ILE B 1 27 ? 5.633 -7.301 8.188 1 98.62 27 ILE B CA 1
ATOM 796 C C . ILE B 1 27 ? 6.035 -6.902 9.602 1 98.62 27 ILE B C 1
ATOM 798 O O . ILE B 1 27 ? 6.254 -5.723 9.883 1 98.62 27 ILE B O 1
ATOM 802 N N . ASP B 1 28 ? 6.215 -7.879 10.477 1 98.31 28 ASP B N 1
ATOM 803 C CA . ASP B 1 28 ? 6.633 -7.625 11.852 1 98.31 28 ASP B CA 1
ATOM 804 C C . ASP B 1 28 ? 8 -6.949 11.891 1 98.31 28 ASP B C 1
ATOM 806 O O . ASP B 1 28 ? 8.211 -5.996 12.648 1 98.31 28 ASP B O 1
ATOM 810 N N . GLU B 1 29 ? 8.844 -7.496 11.18 1 98.25 29 GLU B N 1
ATOM 811 C CA . GLU B 1 29 ? 10.18 -6.906 11.117 1 98.25 29 GLU B CA 1
ATOM 812 C C . GLU B 1 29 ? 10.117 -5.453 10.656 1 98.25 29 GLU B C 1
ATOM 814 O O . GLU B 1 29 ? 10.82 -4.598 11.203 1 98.25 29 GLU B O 1
ATOM 819 N N . GLN B 1 30 ? 9.281 -5.18 9.688 1 98 30 GLN B N 1
ATOM 820 C CA . GLN B 1 30 ? 9.188 -3.82 9.164 1 98 30 GLN B CA 1
ATOM 821 C C . GLN B 1 30 ? 8.508 -2.889 10.156 1 98 30 GLN B C 1
ATOM 823 O O . GLN B 1 30 ? 8.82 -1.699 10.227 1 98 30 GLN B O 1
ATOM 828 N N . ILE B 1 31 ? 7.535 -3.402 10.883 1 97.81 31 ILE B N 1
ATOM 829 C CA . ILE B 1 31 ? 6.891 -2.621 11.938 1 97.81 31 ILE B CA 1
ATOM 830 C C . ILE B 1 31 ? 7.938 -2.16 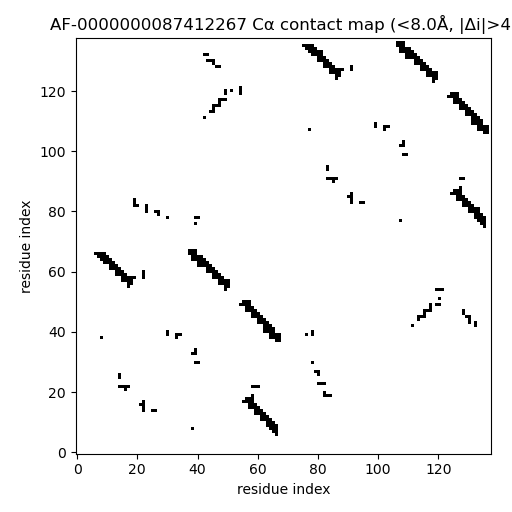12.953 1 97.81 31 ILE B C 1
ATOM 832 O O . ILE B 1 31 ? 7.953 -0.994 13.352 1 97.81 31 ILE B O 1
ATOM 836 N N . GLU B 1 32 ? 8.828 -3.035 13.336 1 96.88 32 GLU B N 1
ATOM 837 C CA . GLU B 1 32 ? 9.891 -2.691 14.281 1 96.88 32 GLU B CA 1
ATOM 838 C C . GLU B 1 32 ? 10.82 -1.632 13.703 1 96.88 32 GLU B C 1
ATOM 840 O O . GLU B 1 32 ? 11.188 -0.675 14.391 1 96.88 32 GLU B O 1
ATOM 845 N N . ASN B 1 33 ? 11.172 -1.81 12.484 1 96.06 33 ASN B N 1
ATOM 846 C CA . ASN B 1 33 ? 12.023 -0.837 11.805 1 96.06 33 ASN B CA 1
ATOM 847 C C . ASN B 1 33 ? 11.375 0.543 11.766 1 96.06 33 ASN B C 1
ATOM 849 O O . ASN B 1 33 ? 12.055 1.558 11.938 1 96.06 33 ASN B O 1
ATOM 853 N N . ASN B 1 34 ? 10.148 0.566 11.469 1 94.56 34 ASN B N 1
ATOM 854 C CA . ASN B 1 34 ? 9.438 1.827 11.281 1 94.56 34 ASN B CA 1
ATOM 855 C C . ASN B 1 34 ? 9.102 2.49 12.617 1 94.56 34 ASN B C 1
ATOM 857 O O . ASN B 1 34 ? 8.828 3.688 12.664 1 94.56 34 ASN B O 1
ATOM 861 N N . LYS B 1 35 ? 9.047 1.721 13.656 1 92.62 35 LYS B N 1
ATOM 862 C CA . LYS B 1 35 ? 8.875 2.307 14.977 1 92.62 35 LYS B CA 1
ATOM 863 C C . LYS B 1 35 ? 9.977 3.312 15.281 1 92.62 35 LYS B C 1
ATOM 865 O O . LYS B 1 35 ? 9.727 4.352 15.898 1 92.62 35 LYS B O 1
ATOM 870 N N . VAL B 1 36 ? 11.125 2.967 14.836 1 90.25 36 VAL B N 1
ATOM 871 C CA . VAL B 1 36 ? 12.273 3.838 15.039 1 90.25 36 VAL B CA 1
ATOM 872 C C . VAL B 1 36 ? 12.047 5.172 14.336 1 90.25 36 VAL B C 1
ATOM 874 O O . VAL B 1 36 ? 12.531 6.211 14.781 1 90.25 36 VAL B O 1
ATOM 877 N N . LEU B 1 37 ? 11.281 5.207 13.344 1 88.44 37 LEU B N 1
ATOM 878 C CA . LEU B 1 37 ? 10.953 6.398 12.57 1 88.44 37 LEU B CA 1
ATOM 879 C C . LEU B 1 37 ? 9.695 7.07 13.117 1 88.44 37 LEU B C 1
ATOM 881 O O . LEU B 1 37 ? 9.18 8.016 12.508 1 88.44 37 LEU B O 1
ATOM 885 N N . MET B 1 38 ? 9.125 6.516 14.148 1 91.44 38 MET B N 1
ATOM 886 C CA . MET B 1 38 ? 7.926 7.031 14.797 1 91.44 38 MET B CA 1
ATOM 887 C C . MET B 1 38 ? 6.707 6.867 13.898 1 91.44 38 MET B C 1
ATOM 889 O O . MET B 1 38 ? 5.84 7.738 13.852 1 91.44 38 MET B O 1
ATOM 893 N N . LEU B 1 39 ? 6.754 5.809 13.148 1 94.06 39 LEU B N 1
ATOM 894 C CA . LEU B 1 39 ? 5.594 5.434 12.344 1 94.06 39 LEU B CA 1
ATOM 895 C C . LEU B 1 39 ? 4.844 4.27 12.977 1 94.06 39 LEU B C 1
ATOM 897 O O . LEU B 1 39 ? 5.453 3.404 13.609 1 94.06 39 LEU B O 1
ATOM 901 N N . GLU B 1 40 ? 3.516 4.336 12.766 1 96.06 40 GLU B N 1
ATOM 902 C CA . GLU B 1 40 ? 2.676 3.23 13.211 1 96.06 40 GLU B CA 1
ATOM 903 C C . GLU B 1 40 ? 1.813 2.697 12.07 1 96.06 40 GLU B C 1
ATOM 905 O O . GLU B 1 40 ? 1.622 3.375 11.062 1 96.06 40 GLU B O 1
ATOM 910 N N . VAL B 1 41 ? 1.269 1.439 12.281 1 97.06 41 VAL B N 1
ATOM 911 C CA . VAL B 1 41 ? 0.379 0.853 11.289 1 97.06 41 VAL B CA 1
ATOM 912 C C . VAL B 1 41 ? -0.961 1.585 11.297 1 97.06 41 VAL 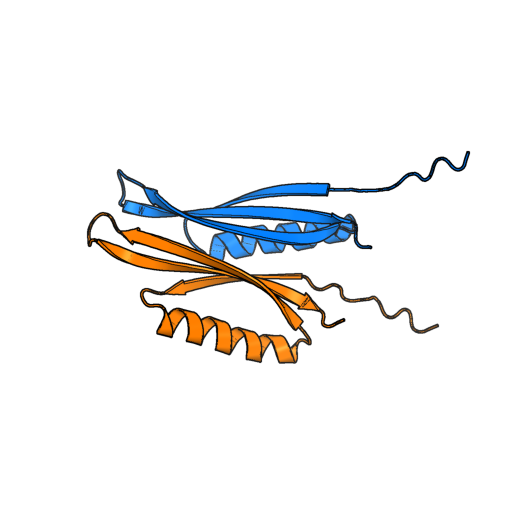B C 1
ATOM 914 O O . VAL B 1 41 ? -1.636 1.646 12.328 1 97.06 41 VAL B O 1
ATOM 917 N N . HIS B 1 42 ? -1.214 2.131 10.141 1 96.5 42 HIS B N 1
ATOM 918 C CA . HIS B 1 42 ? -2.521 2.758 9.977 1 96.5 42 HIS B CA 1
ATOM 919 C C . HIS B 1 42 ? -3.545 1.762 9.445 1 96.5 42 HIS B C 1
ATOM 921 O O . HIS B 1 42 ? -4.664 1.684 9.953 1 96.5 42 HIS B O 1
ATOM 927 N N . SER B 1 43 ? -3.18 1.025 8.438 1 97.19 43 SER B N 1
ATOM 928 C CA . SER B 1 43 ? -4.047 -0.013 7.895 1 97.19 43 SER B CA 1
ATOM 929 C C . SER B 1 43 ? -3.234 -1.09 7.18 1 97.19 43 SER B C 1
ATOM 931 O O . SER B 1 43 ? -2.111 -0.838 6.738 1 97.19 43 SER B O 1
ATOM 933 N N . VAL B 1 44 ? -3.826 -2.318 7.16 1 97.94 44 VAL B N 1
ATOM 934 C CA . VAL B 1 44 ? -3.234 -3.455 6.461 1 97.94 44 VAL B CA 1
ATOM 935 C C . VAL B 1 44 ? -4.305 -4.172 5.637 1 97.94 44 VAL B C 1
ATOM 937 O O . VAL B 1 44 ? -5.426 -4.371 6.105 1 97.94 44 VAL B O 1
ATOM 940 N N . THR B 1 45 ? -3.977 -4.465 4.418 1 97.56 45 THR B N 1
ATOM 941 C CA . THR B 1 45 ? -4.793 -5.363 3.604 1 97.56 45 THR B CA 1
ATOM 942 C C . THR B 1 45 ? -3.924 -6.422 2.934 1 97.56 45 THR B C 1
ATOM 944 O O . THR B 1 45 ? -2.738 -6.195 2.684 1 97.56 45 THR B O 1
ATOM 947 N N . HIS B 1 46 ? -4.477 -7.598 2.715 1 97.44 46 HIS B N 1
ATOM 948 C CA . HIS B 1 46 ? -3.73 -8.672 2.062 1 97.44 46 HIS B CA 1
ATOM 949 C C . HIS B 1 46 ? -4.59 -9.383 1.026 1 97.44 46 HIS B C 1
ATOM 951 O O . HIS B 1 46 ? -5.812 -9.25 1.028 1 97.44 46 HIS B O 1
ATOM 957 N N . HIS B 1 47 ? -3.959 -10.07 0.106 1 96.38 47 HIS B N 1
ATOM 958 C CA . HIS B 1 47 ? -4.594 -10.891 -0.922 1 96.38 47 HIS B CA 1
ATOM 959 C C . HIS B 1 47 ? -3.822 -12.188 -1.151 1 96.38 47 HIS B C 1
ATOM 961 O O . HIS B 1 47 ? -2.627 -12.258 -0.86 1 96.38 47 HIS B O 1
ATOM 967 N N . VAL B 1 48 ? -4.535 -13.172 -1.631 1 96.38 48 VAL B N 1
ATOM 968 C CA . VAL B 1 48 ? -3.908 -14.422 -2.047 1 96.38 48 VAL B CA 1
ATOM 969 C C . VAL B 1 48 ? -4.301 -14.742 -3.486 1 96.38 48 VAL B C 1
ATOM 971 O O . VAL B 1 48 ? -5.441 -14.508 -3.895 1 96.38 48 VAL B O 1
ATOM 974 N N . ALA B 1 49 ? -3.34 -15.219 -4.285 1 95.5 49 ALA B N 1
ATOM 975 C CA . ALA B 1 49 ? -3.588 -15.719 -5.633 1 95.5 49 ALA B CA 1
ATOM 976 C C . ALA B 1 49 ? -2.857 -17.031 -5.875 1 95.5 49 ALA B C 1
ATOM 978 O O . ALA B 1 49 ? -1.77 -17.25 -5.336 1 95.5 49 ALA B O 1
ATOM 979 N N . PHE B 1 50 ? -3.484 -17.797 -6.746 1 94 50 PHE B N 1
ATOM 980 C CA . PHE B 1 50 ? -2.889 -19.109 -7.016 1 94 50 PHE B CA 1
ATOM 981 C C . PHE B 1 50 ? -2.191 -19.109 -8.367 1 94 50 PHE B C 1
ATOM 983 O O . PHE B 1 50 ? -2.785 -18.734 -9.383 1 94 50 PHE B O 1
ATOM 990 N N . GLN B 1 51 ? -0.964 -19.516 -8.305 1 90.81 51 GLN B N 1
ATOM 991 C CA . GLN B 1 51 ? -0.168 -19.594 -9.523 1 90.81 51 GLN B CA 1
ATOM 992 C C . GLN B 1 51 ? -0.742 -20.609 -10.5 1 90.81 51 GLN B C 1
ATOM 994 O O . GLN B 1 51 ? -0.97 -21.766 -10.125 1 90.81 51 GLN B O 1
ATOM 999 N N . PRO B 1 52 ? -0.887 -20.203 -11.719 1 88.69 52 PRO B N 1
ATOM 1000 C CA . PRO B 1 52 ? -1.562 -21.094 -12.664 1 88.69 52 PRO B CA 1
ATOM 1001 C C . PRO B 1 52 ? -0.779 -22.375 -12.93 1 88.69 52 PRO B C 1
ATOM 1003 O O . PRO B 1 52 ? -1.373 -23.438 -13.086 1 88.69 52 PRO B O 1
ATOM 1006 N N . ASP B 1 53 ? 0.459 -22.359 -12.93 1 86.06 53 ASP B N 1
ATOM 1007 C CA . ASP B 1 53 ? 1.279 -23.5 -13.312 1 86.06 53 ASP B CA 1
ATOM 1008 C C . ASP B 1 53 ? 1.436 -24.484 -12.156 1 86.06 53 ASP B C 1
ATOM 1010 O O . ASP B 1 53 ? 1.396 -25.703 -12.352 1 86.06 53 ASP B O 1
ATOM 1014 N N . SER B 1 54 ? 1.52 -24 -11 1 87.31 54 SER B N 1
ATOM 1015 C CA . SER B 1 54 ? 1.852 -24.844 -9.844 1 87.31 54 SER B CA 1
ATOM 1016 C C . SER B 1 54 ? 0.644 -25.031 -8.938 1 87.31 54 SER B C 1
ATOM 1018 O O . SER B 1 54 ? 0.596 -25.984 -8.148 1 87.31 54 SER B O 1
ATOM 1020 N N . GLY B 1 55 ? -0.268 -24.125 -8.953 1 91.56 55 GLY B N 1
ATOM 1021 C CA . GLY B 1 55 ? -1.401 -24.141 -8.039 1 91.56 55 GLY B CA 1
ATOM 1022 C C . GLY B 1 55 ? -1.052 -23.656 -6.645 1 91.56 55 GLY B C 1
ATOM 1023 O O . GLY B 1 55 ? -1.875 -23.75 -5.73 1 91.56 55 GLY B O 1
ATOM 1024 N N . ARG B 1 56 ? 0.137 -23.219 -6.504 1 92.81 56 ARG B N 1
ATOM 1025 C CA . ARG B 1 56 ? 0.576 -22.781 -5.184 1 92.81 56 ARG B CA 1
ATOM 1026 C C . ARG B 1 56 ? 0.132 -21.344 -4.91 1 92.81 56 ARG B C 1
ATOM 1028 O O . ARG B 1 56 ? 0.083 -20.516 -5.828 1 92.81 56 ARG B O 1
ATOM 1035 N N . PRO B 1 57 ? -0.081 -21.062 -3.66 1 95.06 57 PRO B N 1
ATOM 1036 C CA . PRO B 1 57 ? -0.536 -19.719 -3.322 1 95.06 57 PRO B CA 1
ATOM 1037 C C . PRO B 1 57 ? 0.61 -18.703 -3.248 1 95.06 57 PRO B C 1
ATOM 1039 O O . PRO B 1 57 ? 1.731 -19.078 -2.881 1 95.06 57 PRO B O 1
ATOM 1042 N N . LEU B 1 58 ? 0.311 -17.562 -3.719 1 96.88 58 LEU B N 1
ATOM 1043 C CA . LEU B 1 58 ? 1.092 -16.375 -3.443 1 96.88 58 LEU B CA 1
ATOM 1044 C C . LEU B 1 58 ? 0.302 -15.391 -2.58 1 96.88 58 LEU B C 1
ATOM 1046 O O . LEU B 1 58 ? -0.791 -14.961 -2.959 1 96.88 58 LEU B O 1
ATOM 1050 N N . TYR B 1 59 ? 0.859 -15.055 -1.401 1 97.62 59 TYR B N 1
ATOM 1051 C CA . TYR B 1 59 ? 0.258 -14.094 -0.484 1 97.62 59 TYR B CA 1
ATOM 1052 C C . TYR B 1 59 ? 0.904 -12.719 -0.633 1 97.62 59 TYR B C 1
ATOM 1054 O O . TYR B 1 59 ? 2.131 -12.602 -0.623 1 97.62 59 TYR B O 1
ATOM 1062 N N . THR B 1 60 ? 0.145 -11.719 -0.779 1 98.31 60 THR B N 1
ATOM 1063 C CA . THR B 1 60 ? 0.627 -10.344 -0.859 1 98.31 60 THR B CA 1
ATOM 1064 C C . THR B 1 60 ? -0.1 -9.453 0.145 1 98.31 60 THR B C 1
ATOM 1066 O O . THR B 1 60 ? -1.237 -9.742 0.527 1 98.31 60 THR B O 1
ATOM 1069 N N . ALA B 1 61 ? 0.577 -8.383 0.57 1 98.62 61 ALA B N 1
ATOM 1070 C CA . ALA B 1 61 ? -0.011 -7.422 1.503 1 98.62 61 ALA B CA 1
ATOM 1071 C C . ALA B 1 61 ? 0.498 -6.008 1.232 1 98.62 61 ALA B C 1
ATOM 1073 O O . ALA B 1 61 ? 1.585 -5.828 0.678 1 98.62 61 ALA B O 1
ATOM 1074 N N . VAL B 1 62 ? -0.305 -5.07 1.569 1 98.75 62 VAL B N 1
ATOM 1075 C CA . VAL B 1 62 ? 0.097 -3.668 1.623 1 98.75 62 VAL B CA 1
ATOM 1076 C C . VAL B 1 62 ? -0.139 -3.115 3.025 1 98.75 62 VAL B C 1
ATOM 1078 O O . VAL B 1 62 ? -1.16 -3.408 3.652 1 98.75 62 VAL B O 1
ATOM 1081 N N . VAL B 1 63 ? 0.822 -2.408 3.523 1 98.69 63 VAL B N 1
ATOM 1082 C CA . VAL B 1 63 ? 0.728 -1.748 4.82 1 98.69 63 VAL B CA 1
ATOM 1083 C C . VAL B 1 63 ? 0.848 -0.236 4.641 1 98.69 63 VAL B C 1
ATOM 1085 O O . VAL B 1 63 ? 1.781 0.247 3.996 1 98.69 63 VAL B O 1
ATOM 1088 N N . HIS B 1 64 ? -0.145 0.467 5.129 1 98.44 64 HIS B N 1
ATOM 1089 C CA . HIS B 1 64 ? -0.115 1.92 5.254 1 98.44 64 HIS B CA 1
ATOM 1090 C C . HIS B 1 64 ? 0.376 2.342 6.633 1 98.44 64 HIS B C 1
ATOM 1092 O O . HIS B 1 64 ? 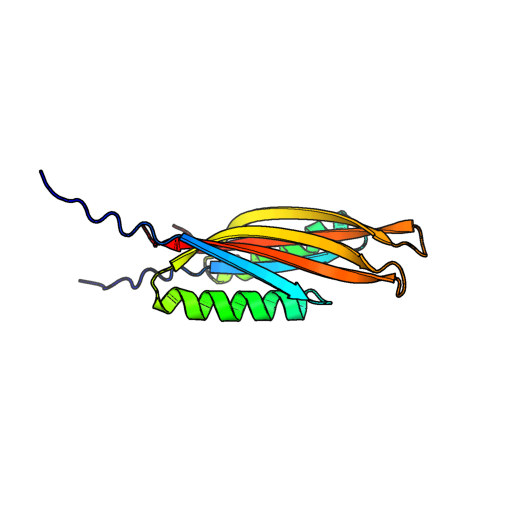-0.322 2.15 7.633 1 98.44 64 HIS B O 1
ATOM 1098 N N .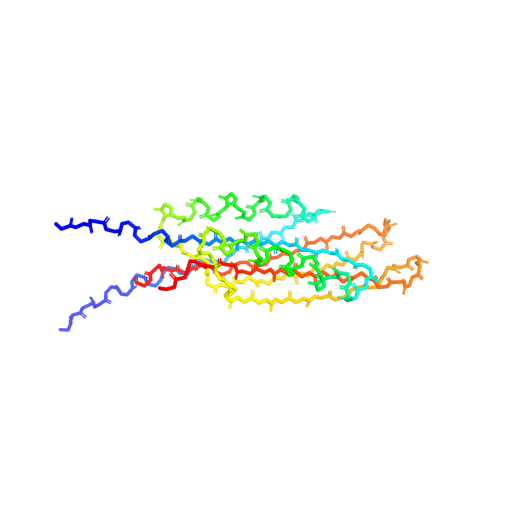 PHE B 1 65 ? 1.597 2.914 6.668 1 97.38 65 PHE B N 1
ATOM 1099 C CA . PHE B 1 65 ? 2.15 3.473 7.898 1 97.38 65 PHE B CA 1
ATOM 1100 C C . PHE B 1 65 ? 1.925 4.977 7.961 1 97.38 65 PHE B C 1
ATOM 1102 O O . PHE B 1 65 ? 2.01 5.664 6.941 1 97.38 65 PHE B O 1
ATOM 1109 N N . LYS B 1 66 ? 1.722 5.426 9.141 1 94.5 66 LYS B N 1
ATOM 1110 C CA . LYS B 1 66 ? 1.557 6.859 9.359 1 94.5 66 LYS B CA 1
ATOM 1111 C C . LYS B 1 66 ? 2.279 7.305 10.633 1 94.5 66 LYS B C 1
ATOM 1113 O O . LYS B 1 66 ? 2.537 6.492 11.523 1 94.5 66 LYS B O 1
ATOM 1118 N N . ALA B 1 67 ? 2.5 8.547 10.539 1 91.19 67 ALA B N 1
ATOM 1119 C CA . ALA B 1 67 ? 3.127 9.109 11.734 1 91.19 67 ALA B CA 1
ATOM 1120 C C . ALA B 1 67 ? 2.236 8.922 12.961 1 91.19 67 ALA B C 1
ATOM 1122 O O . ALA B 1 67 ? 1.016 9.07 12.875 1 91.19 67 ALA B O 1
ATOM 1123 N N . LYS B 1 68 ? 2.934 8.578 14.008 1 83.19 68 LYS B N 1
ATOM 1124 C CA . LYS B 1 68 ? 2.225 8.469 15.281 1 83.19 68 LYS B CA 1
ATOM 1125 C C . LYS B 1 68 ? 1.607 9.805 15.68 1 83.19 68 LYS B C 1
ATOM 1127 O O . LYS B 1 68 ? 2.246 10.852 15.555 1 83.19 68 LYS B O 1
ATOM 1132 N N . PRO B 1 69 ? 0.276 9.758 16.016 1 75.44 69 PRO B N 1
ATOM 1133 C CA . PRO B 1 69 ? -0.37 11.008 16.406 1 75.44 69 PRO B CA 1
ATOM 1134 C C . PRO B 1 69 ? 0.333 11.68 17.594 1 75.44 69 PRO B C 1
ATOM 1136 O O . PRO B 1 69 ? 0.952 11.008 18.406 1 75.44 69 PRO B O 1
#

Secondary structure (DSSP, 8-state):
---------EEEEEEEESSHHHHHHHHHHHHHHHHTTTEEEEEEEEEEEE-TTT--EEEEEEEEEEE--/---------EEEEEEEESSHHHHHHHHHHHHHHHHTTTEEEEEEEEEEEE-TTT--EEEEEEEEEEE--